Protein AF-A0A3R7NBL0-F1 (afdb_monomer_lite)

Radius of gyration: 20.07 Å; chains: 1; bounding box: 45×29×49 Å

Foldseek 3Di:
DDLLVQVLQQCVPQPNVCNVVSVVVCVVCPVNSVVVVVVSCVVRNDRDPDDDPDDDDDDDDPVVLVLLLVQVCQLCVPFNVVCNVCSVVVCVVCPVNSVVVSVVSCVVGNDGDPPSPDDDPPPVPVVVVVPPPD

Structure (mmCIF, N/CA/C/O backbone):
data_AF-A0A3R7NBL0-F1
#
_entry.id   AF-A0A3R7NBL0-F1
#
loop_
_atom_site.group_PDB
_atom_site.id
_atom_site.type_symbol
_atom_site.label_atom_id
_atom_site.label_alt_id
_atom_site.label_comp_id
_atom_site.label_asym_id
_atom_site.label_entity_id
_atom_site.label_seq_id
_atom_site.pdbx_PDB_ins_code
_atom_site.Cartn_x
_atom_site.Cartn_y
_atom_site.Cartn_z
_atom_site.occupancy
_atom_site.B_iso_or_equiv
_atom_site.auth_seq_id
_atom_site.auth_comp_id
_atom_site.auth_asym_id
_atom_site.auth_atom_id
_atom_site.pdbx_PDB_model_num
ATOM 1 N N . MET A 1 1 ? -10.982 9.242 3.888 1.00 58.84 1 MET A N 1
ATOM 2 C CA . MET A 1 1 ? -11.232 7.815 4.178 1.00 58.84 1 MET A CA 1
ATOM 3 C C . MET A 1 1 ? -12.140 7.734 5.392 1.00 58.84 1 MET A C 1
ATOM 5 O O . MET A 1 1 ? -11.745 8.196 6.454 1.00 58.84 1 MET A O 1
ATOM 9 N N . ASP A 1 2 ? -13.359 7.230 5.232 1.00 77.94 2 ASP A N 1
ATOM 10 C CA . ASP A 1 2 ? -14.329 7.113 6.326 1.00 77.94 2 ASP A CA 1
ATOM 11 C C . ASP A 1 2 ? -13.948 5.999 7.313 1.00 77.94 2 ASP A C 1
ATOM 13 O O . ASP A 1 2 ? -13.306 5.011 6.938 1.00 77.94 2 ASP A O 1
ATOM 17 N N . TYR A 1 3 ? -14.386 6.118 8.572 1.00 83.62 3 TYR A N 1
ATOM 18 C CA . TYR A 1 3 ? -14.103 5.129 9.623 1.00 83.62 3 TYR A CA 1
ATOM 19 C C . TYR A 1 3 ? -14.579 3.721 9.254 1.00 83.62 3 TYR A C 1
ATOM 21 O O . TYR A 1 3 ? -13.925 2.734 9.584 1.00 83.62 3 TYR A O 1
ATOM 29 N N . ARG A 1 4 ? -15.670 3.621 8.488 1.00 83.69 4 ARG A N 1
ATOM 30 C CA . ARG A 1 4 ? -16.156 2.356 7.932 1.00 83.69 4 ARG A CA 1
ATOM 31 C C . ARG A 1 4 ? -15.133 1.703 7.012 1.00 83.69 4 ARG A C 1
ATOM 33 O O . ARG A 1 4 ? -14.752 0.561 7.247 1.00 83.69 4 ARG A O 1
ATOM 40 N N . SER A 1 5 ? -14.651 2.432 6.010 1.00 81.31 5 SER A N 1
ATOM 41 C CA . SER A 1 5 ? -13.668 1.927 5.047 1.00 81.31 5 SER A CA 1
ATOM 42 C C . SER A 1 5 ? -12.353 1.548 5.732 1.00 81.31 5 SER A C 1
ATOM 44 O O . SER A 1 5 ? -11.778 0.507 5.422 1.00 81.31 5 SER A O 1
ATOM 46 N N . ARG A 1 6 ? -11.924 2.333 6.728 1.00 82.31 6 ARG A N 1
ATOM 47 C CA . ARG A 1 6 ? -10.739 2.048 7.552 1.00 82.31 6 ARG A CA 1
ATOM 48 C C . ARG A 1 6 ? -10.895 0.758 8.371 1.00 82.31 6 ARG A C 1
ATOM 50 O O . ARG A 1 6 ? -10.001 -0.081 8.362 1.00 82.31 6 ARG A O 1
ATOM 57 N N . ALA A 1 7 ? -12.045 0.546 9.017 1.00 84.75 7 ALA A N 1
ATOM 58 C CA . ALA A 1 7 ? -12.324 -0.668 9.794 1.00 84.75 7 ALA A CA 1
ATOM 59 C C . ALA A 1 7 ? -12.464 -1.913 8.908 1.00 84.75 7 ALA A C 1
ATOM 61 O O . ALA A 1 7 ? -11.941 -2.973 9.251 1.00 84.75 7 ALA A O 1
ATOM 62 N N . VAL A 1 8 ? -13.128 -1.785 7.755 1.00 85.00 8 VAL A N 1
ATOM 63 C CA . VAL A 1 8 ? -13.233 -2.865 6.764 1.00 85.00 8 VAL A CA 1
ATOM 64 C C . VAL A 1 8 ? -11.849 -3.267 6.267 1.00 85.00 8 VAL A C 1
ATOM 66 O O . VAL A 1 8 ? -11.540 -4.457 6.260 1.00 85.00 8 VAL A O 1
ATOM 69 N N . ALA A 1 9 ? -10.993 -2.306 5.909 1.00 79.75 9 ALA A N 1
ATOM 70 C CA . ALA A 1 9 ? -9.629 -2.589 5.468 1.00 79.75 9 ALA A CA 1
ATOM 71 C C . ALA A 1 9 ? -8.807 -3.281 6.568 1.00 79.75 9 ALA A C 1
ATOM 73 O O . ALA A 1 9 ? -8.177 -4.311 6.317 1.00 79.75 9 ALA A O 1
ATOM 74 N N . PHE A 1 10 ? -8.885 -2.775 7.803 1.00 85.88 10 PHE A N 1
ATOM 75 C CA . PHE A 1 10 ? -8.193 -3.359 8.950 1.00 85.88 10 PHE A CA 1
ATOM 76 C C . PHE A 1 10 ? -8.596 -4.821 9.175 1.00 85.88 10 PHE A C 1
ATOM 78 O O . PHE A 1 10 ? -7.743 -5.705 9.286 1.00 85.88 10 PHE A O 1
ATOM 85 N N . TYR A 1 11 ? -9.901 -5.104 9.208 1.00 86.75 11 TYR A N 1
ATOM 86 C CA . TYR A 1 11 ? -10.382 -6.466 9.408 1.00 86.75 11 TYR A CA 1
ATOM 87 C C . TYR A 1 11 ? -10.136 -7.363 8.203 1.00 86.75 11 TYR A C 1
ATOM 89 O O . TYR A 1 11 ? -9.798 -8.519 8.404 1.00 86.75 11 TYR A O 1
ATOM 97 N N . THR A 1 12 ? -10.205 -6.858 6.975 1.00 83.88 12 THR A N 1
ATOM 98 C CA . THR A 1 12 ? -9.869 -7.650 5.780 1.00 83.88 12 THR A CA 1
ATOM 99 C C . THR A 1 12 ? -8.465 -8.252 5.883 1.00 83.88 12 THR A C 1
ATOM 101 O O . THR A 1 12 ? -8.257 -9.393 5.478 1.00 83.88 12 THR A O 1
ATOM 104 N N . TYR A 1 13 ? -7.520 -7.520 6.478 1.00 82.69 13 TYR A N 1
ATOM 105 C CA . TYR A 1 13 ? -6.156 -7.994 6.695 1.00 82.69 13 TYR A CA 1
ATOM 106 C C . TYR A 1 13 ? -6.013 -8.900 7.930 1.00 82.69 13 TYR A C 1
ATOM 108 O O . TYR A 1 13 ? -5.413 -9.969 7.843 1.00 82.69 13 TYR A O 1
ATOM 116 N N . TYR A 1 14 ? -6.552 -8.490 9.086 1.00 82.00 14 TYR A N 1
ATOM 117 C CA . TYR A 1 14 ? -6.284 -9.166 10.365 1.00 82.00 14 TYR A CA 1
ATOM 118 C C . TYR A 1 14 ? -7.338 -10.190 10.802 1.00 82.00 14 TYR A C 1
ATOM 120 O O . TYR A 1 14 ? -7.009 -11.142 11.508 1.00 82.00 14 TYR A O 1
ATOM 128 N N . ALA A 1 15 ? -8.607 -9.988 10.450 1.00 85.12 15 ALA A N 1
ATOM 129 C CA . ALA A 1 15 ? -9.715 -10.868 10.822 1.00 85.12 15 ALA A CA 1
ATOM 130 C C . ALA A 1 15 ? -10.899 -10.697 9.847 1.00 85.12 15 ALA A C 1
ATOM 132 O O . ALA A 1 15 ? -11.890 -10.050 10.199 1.00 85.12 15 ALA A O 1
ATOM 133 N N . PRO A 1 16 ? -10.821 -11.246 8.619 1.00 84.75 16 PRO A N 1
ATOM 134 C CA . PRO A 1 16 ? -11.809 -10.990 7.567 1.00 84.75 16 PRO A CA 1
ATOM 135 C C . PRO A 1 16 ? -13.222 -11.455 7.948 1.00 84.75 16 PRO A C 1
ATOM 137 O O . PRO A 1 16 ? -14.207 -10.843 7.556 1.00 84.75 16 PRO A O 1
ATOM 140 N N . GLU A 1 17 ? -13.335 -12.466 8.812 1.00 87.00 17 GLU A N 1
ATOM 141 C CA . GLU A 1 17 ? -14.599 -12.932 9.406 1.00 87.00 17 GLU A CA 1
ATOM 142 C C . GLU A 1 17 ? -15.326 -11.878 10.269 1.00 87.00 17 GLU A C 1
ATOM 144 O O . GLU A 1 17 ? -16.485 -12.063 10.637 1.00 87.00 17 GLU A O 1
ATOM 149 N N . LYS A 1 18 ? -14.648 -10.783 10.638 1.00 86.62 18 LYS A N 1
ATOM 150 C CA . LYS A 1 18 ? -15.211 -9.667 11.411 1.00 86.62 18 LYS A CA 1
ATOM 151 C C . LYS A 1 18 ? -15.722 -8.525 10.536 1.00 86.62 18 LYS A C 1
ATOM 153 O O . LYS A 1 18 ? -16.389 -7.643 11.069 1.00 86.62 18 LYS A O 1
ATOM 158 N N . VAL A 1 19 ? -15.449 -8.538 9.228 1.00 85.88 19 VAL A N 1
ATOM 159 C CA . VAL A 1 19 ? -15.819 -7.453 8.303 1.00 85.88 19 VAL A CA 1
ATOM 160 C C . VAL A 1 19 ? -17.333 -7.215 8.286 1.00 85.88 19 VAL A C 1
ATOM 162 O O . VAL A 1 19 ? -17.760 -6.067 8.387 1.00 85.88 19 VAL A O 1
ATOM 165 N N . ASP A 1 20 ? -18.150 -8.272 8.285 1.00 89.88 20 ASP A N 1
ATOM 166 C CA . ASP A 1 20 ? -19.619 -8.166 8.354 1.00 89.88 20 ASP A CA 1
ATOM 167 C C . ASP A 1 20 ? -20.133 -7.483 9.637 1.00 89.88 20 ASP A C 1
ATOM 169 O O . ASP A 1 20 ? -21.242 -6.952 9.674 1.00 89.88 20 ASP A O 1
ATOM 173 N N . GLY A 1 21 ? -19.338 -7.485 10.712 1.00 87.12 21 GLY A N 1
ATOM 174 C CA . GLY A 1 21 ? -19.692 -6.881 11.997 1.00 87.12 21 GLY A CA 1
ATOM 175 C C . GLY A 1 21 ? -19.315 -5.405 12.135 1.00 87.12 21 GLY A C 1
ATOM 176 O O . GLY A 1 21 ? -19.669 -4.794 13.147 1.00 87.12 21 GLY A O 1
ATOM 177 N N . VAL A 1 22 ? -18.607 -4.830 11.157 1.00 88.88 22 VAL A N 1
ATOM 178 C CA . VAL A 1 22 ? -18.009 -3.488 11.252 1.00 88.88 22 VAL A CA 1
ATOM 179 C C . VAL A 1 22 ? -19.045 -2.410 11.523 1.00 88.88 22 VAL A C 1
ATOM 181 O O . VAL A 1 22 ? -18.860 -1.615 12.441 1.00 88.88 22 VAL A O 1
ATOM 184 N N . ASP A 1 23 ? -20.150 -2.406 10.781 1.00 87.56 23 ASP A N 1
ATOM 185 C CA . ASP A 1 23 ? -21.203 -1.399 10.929 1.00 87.56 23 ASP A CA 1
ATOM 186 C C . ASP A 1 23 ? -21.796 -1.403 12.351 1.00 87.56 23 ASP A C 1
ATOM 188 O O . ASP A 1 23 ? -21.960 -0.358 12.981 1.00 87.56 23 ASP A O 1
ATOM 192 N N . ALA A 1 24 ? -22.030 -2.592 12.913 1.00 89.31 24 ALA A N 1
ATOM 193 C CA . ALA A 1 24 ? -22.550 -2.745 14.269 1.00 89.31 24 ALA A CA 1
ATOM 194 C C . ALA A 1 24 ? -21.523 -2.385 15.357 1.00 89.31 24 ALA A C 1
ATOM 196 O O . ALA A 1 24 ? -21.907 -2.029 16.473 1.00 89.31 24 ALA A O 1
ATOM 197 N N . GLN A 1 25 ? -20.224 -2.517 15.073 1.00 85.38 25 GLN A N 1
ATOM 198 C CA . GLN A 1 25 ? -19.167 -2.080 15.981 1.00 85.38 25 GLN A CA 1
ATOM 199 C C . GLN A 1 25 ? -19.009 -0.564 15.934 1.00 85.38 25 GLN A C 1
ATOM 201 O O . GLN A 1 25 ? -19.041 0.055 16.989 1.00 85.38 25 GLN A O 1
ATOM 206 N N . LEU A 1 26 ? -18.930 0.042 14.750 1.00 85.25 26 LEU A N 1
ATOM 207 C CA . LEU A 1 26 ? -18.807 1.493 14.611 1.00 85.25 26 LEU A CA 1
ATOM 208 C C . LEU A 1 26 ? -19.986 2.232 15.243 1.00 85.25 26 LEU A C 1
ATOM 210 O O . LEU A 1 26 ? -19.761 3.186 15.972 1.00 85.25 26 LEU A O 1
ATOM 214 N N . ALA A 1 27 ? -21.212 1.720 15.108 1.00 88.75 27 ALA A N 1
ATOM 215 C CA . ALA A 1 27 ? -22.375 2.290 15.791 1.00 88.75 27 ALA A CA 1
ATOM 216 C C . ALA A 1 27 ? -22.255 2.294 17.332 1.00 88.75 27 ALA A C 1
ATOM 218 O O . ALA A 1 27 ? -22.836 3.143 18.000 1.00 88.75 27 ALA A O 1
ATOM 219 N N . LYS A 1 28 ? -21.509 1.352 17.930 1.00 86.31 28 LYS A N 1
ATOM 220 C CA . LYS A 1 28 ? -21.263 1.317 19.388 1.00 86.31 28 LYS A CA 1
ATOM 221 C C . LYS A 1 28 ? -20.175 2.288 19.837 1.00 86.31 28 LYS A C 1
ATOM 223 O O . LYS A 1 28 ? -20.105 2.593 21.024 1.00 86.31 28 LYS A O 1
ATOM 228 N N . TYR A 1 29 ? -19.324 2.708 18.909 1.00 84.38 29 TYR A N 1
ATOM 229 C CA . TYR A 1 29 ? -18.198 3.606 19.139 1.00 84.38 29 TYR A CA 1
ATOM 230 C C . TYR A 1 29 ? -18.381 4.930 18.382 1.00 84.38 29 TYR A C 1
ATOM 232 O O . TYR A 1 29 ? -17.394 5.592 18.080 1.00 84.38 29 TYR A O 1
ATOM 240 N N . GLU A 1 30 ? -19.628 5.316 18.089 1.00 82.12 30 GLU A N 1
ATOM 241 C CA . GLU A 1 30 ? -19.952 6.574 17.412 1.00 82.12 30 GLU A CA 1
ATOM 242 C C . GLU A 1 30 ? -19.465 7.764 18.257 1.00 82.12 30 GLU A C 1
ATOM 244 O O . GLU A 1 30 ? -19.820 7.896 19.432 1.00 82.12 30 GLU A O 1
ATOM 249 N N . GLY A 1 31 ? -18.600 8.602 17.681 1.00 84.06 31 GLY A N 1
ATOM 250 C CA . GLY A 1 31 ? -17.915 9.695 18.380 1.00 84.06 31 GLY A CA 1
ATOM 251 C C . GLY A 1 31 ? -16.718 9.263 19.242 1.00 84.06 31 GLY A C 1
ATOM 252 O O . GLY A 1 31 ? -16.205 10.055 20.034 1.00 84.06 31 GLY A O 1
ATOM 253 N N . SER A 1 32 ? -16.278 8.008 19.152 1.00 86.88 32 SER A N 1
ATOM 254 C CA . SER A 1 32 ? -15.071 7.470 19.802 1.00 86.88 32 SER A CA 1
ATOM 255 C C . SER A 1 32 ? -14.373 6.420 18.927 1.00 86.88 32 SER A C 1
ATOM 257 O O . SER A 1 32 ? -13.776 5.459 19.418 1.00 86.88 32 SER A O 1
ATOM 259 N N . GLU A 1 33 ? -14.433 6.607 17.612 1.00 84.38 33 GLU A N 1
ATOM 260 C CA . GLU A 1 33 ? -13.902 5.692 16.606 1.00 84.38 33 GLU A CA 1
ATOM 261 C C . GLU A 1 33 ? -12.376 5.581 16.709 1.00 84.38 33 GLU A C 1
ATOM 263 O O . GLU A 1 33 ? -11.821 4.502 16.534 1.00 84.38 33 GLU A O 1
ATOM 268 N N . GLU A 1 34 ? -11.682 6.663 17.067 1.00 84.31 34 GLU A N 1
ATOM 269 C CA . GLU A 1 34 ? -10.225 6.651 17.257 1.00 84.31 34 GLU A CA 1
ATOM 270 C C . GLU A 1 34 ? -9.794 5.704 18.384 1.00 84.31 34 GLU A C 1
ATOM 272 O O . GLU A 1 34 ? -8.873 4.910 18.203 1.00 84.31 34 GLU A O 1
ATOM 277 N N . ALA A 1 35 ? -10.513 5.704 19.513 1.00 84.31 35 ALA A N 1
ATOM 278 C CA . ALA A 1 35 ? -10.259 4.774 20.614 1.00 84.31 35 ALA A CA 1
ATOM 279 C C . ALA A 1 35 ? -10.573 3.320 20.219 1.00 84.31 35 ALA A C 1
ATOM 281 O O . ALA A 1 35 ? -9.910 2.385 20.673 1.00 84.31 35 ALA A O 1
ATOM 282 N N . PHE A 1 36 ? -11.563 3.119 19.343 1.00 86.44 36 PHE A N 1
ATOM 283 C CA . PHE A 1 36 ? -11.838 1.811 18.755 1.00 86.44 36 PHE A CA 1
ATOM 284 C C . PHE A 1 36 ? -10.652 1.318 17.913 1.00 86.44 36 PHE A C 1
ATOM 286 O O . PHE A 1 36 ? -10.205 0.188 18.114 1.00 86.44 36 PHE A O 1
ATOM 293 N N . PHE A 1 37 ? -10.085 2.159 17.042 1.00 84.81 37 PHE A N 1
ATOM 294 C CA . PHE A 1 37 ? -8.899 1.798 16.260 1.00 84.81 37 PHE A CA 1
ATOM 295 C C . PHE A 1 37 ? -7.655 1.602 17.124 1.00 84.81 37 PHE A C 1
ATOM 297 O O . PHE A 1 37 ? -6.931 0.641 16.895 1.00 84.81 37 PHE A O 1
ATOM 304 N N . GLU A 1 38 ? -7.432 2.411 18.161 1.00 83.88 38 GLU A N 1
ATOM 305 C CA . GLU A 1 38 ? -6.317 2.204 19.096 1.00 83.88 38 GLU A CA 1
ATOM 306 C C . GLU A 1 38 ? -6.408 0.829 19.781 1.00 83.88 38 GLU A C 1
ATOM 308 O O . GLU A 1 38 ? -5.419 0.096 19.878 1.00 83.88 38 GLU A O 1
ATOM 313 N N .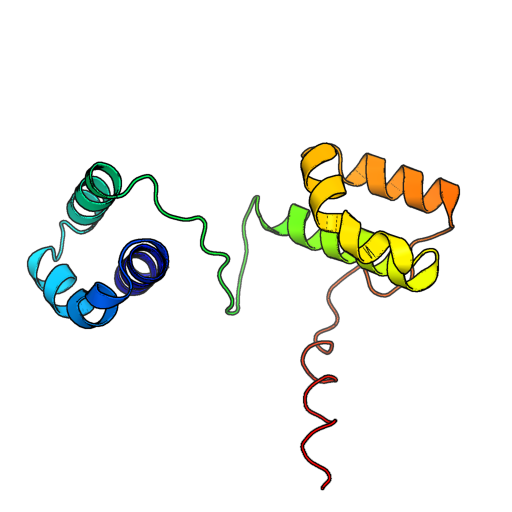 ALA A 1 39 ? -7.618 0.418 20.174 1.00 84.94 39 ALA A N 1
ATOM 314 C CA . ALA A 1 39 ? -7.854 -0.909 20.728 1.00 84.94 39 ALA A CA 1
ATOM 315 C C . ALA A 1 39 ? -7.616 -2.026 19.698 1.00 84.94 39 ALA A C 1
ATOM 317 O O . ALA A 1 39 ? -7.091 -3.084 20.054 1.00 84.94 39 ALA A O 1
ATOM 318 N N . LEU A 1 40 ? -7.970 -1.812 18.425 1.00 85.38 40 LEU A N 1
ATOM 319 C CA . LEU A 1 40 ? -7.652 -2.754 17.350 1.00 85.38 40 LEU A CA 1
ATOM 320 C C . LEU A 1 40 ? -6.150 -2.837 17.093 1.00 85.38 40 LEU A C 1
ATOM 322 O O . LEU A 1 40 ? -5.632 -3.946 16.974 1.00 85.38 40 LEU A O 1
ATOM 326 N N . VAL A 1 41 ? -5.453 -1.702 17.094 1.00 83.56 41 VAL A N 1
ATOM 327 C CA . VAL A 1 41 ? -4.006 -1.638 16.894 1.00 83.56 41 VAL A CA 1
ATOM 328 C C . VAL A 1 41 ? -3.264 -2.352 18.013 1.00 83.56 41 VAL A C 1
ATOM 330 O O . VAL A 1 41 ? -2.378 -3.166 17.766 1.00 83.56 41 VAL A O 1
ATOM 333 N N . SER A 1 42 ? -3.683 -2.118 19.253 1.00 85.56 42 SER A N 1
ATOM 334 C CA . SER A 1 42 ? -3.153 -2.807 20.429 1.00 85.56 42 SER A CA 1
ATOM 335 C C . SER A 1 42 ? -3.406 -4.322 20.382 1.00 85.56 42 SER A C 1
ATOM 337 O O . SER A 1 42 ? -2.576 -5.116 20.823 1.00 85.56 42 SER A O 1
ATOM 339 N N . LYS A 1 43 ? -4.543 -4.746 19.813 1.00 85.94 43 LYS A N 1
ATOM 340 C CA . LYS A 1 43 ? -4.968 -6.152 19.790 1.00 85.94 43 LYS A CA 1
ATOM 341 C C . LYS A 1 43 ? -4.412 -6.968 18.619 1.00 85.94 43 LYS A C 1
ATOM 343 O O . LYS A 1 43 ? -4.132 -8.150 18.806 1.00 85.94 43 LYS A O 1
ATOM 348 N N . TYR A 1 44 ? -4.315 -6.383 17.429 1.00 82.00 44 TYR A N 1
ATOM 349 C CA . TYR A 1 44 ? -3.957 -7.080 16.187 1.00 82.00 44 TYR A CA 1
ATOM 350 C C . TYR A 1 44 ? -2.631 -6.599 15.584 1.00 82.00 44 TYR A C 1
ATOM 352 O O . TYR A 1 44 ? -2.004 -7.345 14.835 1.00 82.00 44 TYR A O 1
ATOM 360 N N . GLY A 1 45 ? -2.170 -5.401 15.949 1.00 78.88 45 GLY A N 1
ATOM 361 C CA . GLY A 1 45 ? -0.983 -4.766 15.383 1.00 78.88 45 GLY A CA 1
ATOM 362 C C . GLY A 1 45 ? -1.312 -3.481 14.617 1.00 78.88 45 GLY A C 1
ATOM 363 O O . GLY A 1 45 ? -2.479 -3.114 14.511 1.00 78.88 45 GLY A O 1
ATOM 364 N N . PRO A 1 46 ? -0.291 -2.771 14.106 1.00 79.69 46 PRO A N 1
ATOM 365 C CA . PRO A 1 46 ? -0.476 -1.499 13.409 1.00 79.69 46 PRO A CA 1
ATOM 366 C C . PRO A 1 46 ? -1.473 -1.630 12.261 1.00 79.69 46 PRO A C 1
ATOM 368 O O . PRO A 1 46 ? -1.600 -2.689 11.656 1.00 79.69 46 PRO A O 1
ATOM 371 N N . GLU A 1 47 ? -2.179 -0.547 11.952 1.00 75.44 47 GLU A N 1
ATOM 372 C CA . GLU A 1 47 ? -3.130 -0.561 10.843 1.00 75.44 47 GLU A CA 1
ATOM 373 C C . GLU A 1 47 ? -2.416 -0.929 9.540 1.00 75.44 47 GLU A C 1
ATOM 375 O O . GLU 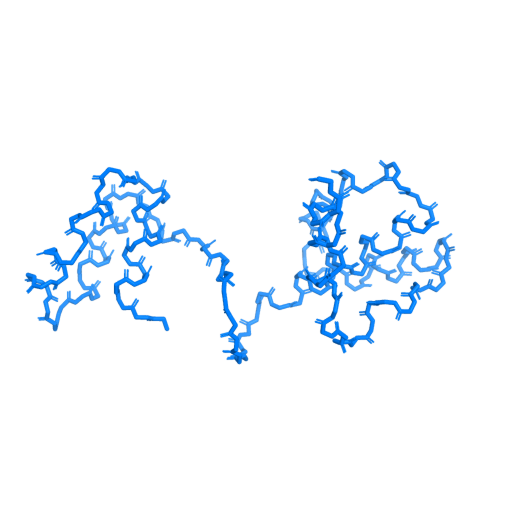A 1 47 ? -1.345 -0.382 9.261 1.00 75.44 47 GLU A O 1
ATOM 380 N N . PRO A 1 48 ? -2.961 -1.884 8.765 1.00 68.75 48 PRO A N 1
ATOM 381 C CA . PRO A 1 48 ? -2.310 -2.336 7.551 1.00 68.75 48 PRO A CA 1
ATOM 382 C C . PRO A 1 48 ? -2.302 -1.184 6.546 1.00 68.75 48 PRO A C 1
ATOM 384 O O . PRO A 1 48 ? -3.321 -0.515 6.357 1.00 68.75 48 PRO A O 1
ATOM 387 N N . GLU A 1 49 ? -1.167 -0.961 5.881 1.00 62.16 49 GLU A N 1
ATOM 388 C CA . GLU A 1 49 ? -1.074 0.003 4.783 1.00 62.16 49 GLU A CA 1
ATOM 389 C C . GLU A 1 49 ? -1.871 -0.530 3.588 1.00 62.16 49 GLU A C 1
ATOM 391 O O . GLU A 1 49 ? -1.357 -1.240 2.722 1.00 62.16 49 GLU A O 1
ATOM 396 N N . TYR A 1 50 ? -3.176 -0.264 3.578 1.00 53.25 50 TYR A N 1
ATOM 397 C CA . TYR A 1 50 ? -4.040 -0.682 2.488 1.00 53.25 50 TYR A CA 1
ATOM 398 C C . TYR A 1 50 ? -3.992 0.374 1.386 1.00 53.25 50 TYR A C 1
ATOM 400 O O . TYR A 1 50 ? -4.542 1.469 1.518 1.00 53.25 50 TYR A O 1
ATOM 408 N N . TYR A 1 51 ? -3.306 0.036 0.294 1.00 40.78 51 TYR A N 1
ATOM 409 C CA . TYR A 1 51 ? -3.304 0.810 -0.941 1.00 40.78 51 TYR A CA 1
ATOM 410 C C . TYR A 1 51 ? -4.751 0.974 -1.423 1.00 40.78 51 TYR A C 1
ATOM 412 O O . TYR A 1 51 ? -5.424 0.001 -1.770 1.00 40.78 51 TYR A O 1
ATOM 420 N N . ASN A 1 52 ? -5.244 2.211 -1.391 1.00 42.62 52 ASN A N 1
ATOM 421 C CA . ASN A 1 52 ? -6.577 2.567 -1.855 1.00 42.62 52 ASN A CA 1
ATOM 422 C C . ASN A 1 52 ? -6.641 2.353 -3.374 1.00 42.62 52 ASN A C 1
ATOM 424 O O . ASN A 1 52 ? -6.140 3.167 -4.143 1.00 42.62 52 ASN A O 1
ATOM 428 N N . TYR A 1 53 ? -7.263 1.260 -3.810 1.00 42.12 53 TYR A N 1
ATOM 429 C CA . TYR A 1 53 ? -7.816 1.167 -5.157 1.00 42.12 53 TYR A CA 1
ATOM 430 C C . TYR A 1 53 ? -9.234 1.736 -5.124 1.00 42.12 53 TYR A C 1
ATOM 432 O O . TYR A 1 53 ? -10.180 0.960 -5.099 1.00 42.12 53 TYR A O 1
ATOM 440 N N . ASP A 1 54 ? -9.380 3.060 -5.060 1.00 37.09 54 ASP A N 1
ATOM 441 C CA . ASP A 1 54 ? -10.309 3.763 -5.950 1.00 37.09 54 ASP A CA 1
ATOM 442 C C . ASP A 1 54 ? -10.104 5.283 -5.927 1.00 37.09 54 ASP A C 1
ATOM 444 O O . ASP A 1 54 ? -9.421 5.831 -5.066 1.00 37.09 54 ASP A O 1
ATOM 448 N N . GLU A 1 55 ? -10.644 5.916 -6.959 1.00 52.59 55 GLU A N 1
ATOM 449 C CA . GLU A 1 55 ? -10.270 7.192 -7.540 1.00 52.59 55 GLU A CA 1
ATOM 450 C C . GLU A 1 55 ? -10.372 8.430 -6.639 1.00 52.59 55 GLU A C 1
ATOM 452 O O . GLU A 1 55 ? -11.301 8.617 -5.859 1.00 52.59 55 GLU A O 1
ATOM 457 N N . ASN A 1 56 ? -9.482 9.360 -6.995 1.00 47.00 56 ASN A N 1
ATOM 458 C CA . ASN A 1 56 ? -9.590 10.813 -6.900 1.00 47.00 56 ASN A CA 1
ATOM 459 C C . ASN A 1 56 ? -8.901 11.504 -5.709 1.00 47.00 56 ASN A C 1
ATOM 461 O O . ASN A 1 56 ? -9.368 11.519 -4.577 1.00 47.00 56 ASN A O 1
ATOM 465 N N . GLU A 1 57 ? -7.826 12.188 -6.102 1.00 46.00 57 GLU A N 1
ATOM 466 C CA . GLU A 1 57 ? -7.274 13.410 -5.521 1.00 46.00 57 GLU A CA 1
ATOM 467 C C . GLU A 1 57 ? -6.375 13.301 -4.278 1.00 46.00 57 GLU A C 1
ATOM 469 O O . GLU A 1 57 ? -6.791 13.429 -3.136 1.00 46.00 57 GLU A O 1
ATOM 474 N N . SER A 1 58 ? -5.078 13.254 -4.604 1.00 47.53 58 SER A N 1
ATOM 475 C CA . SER A 1 58 ? -4.019 14.133 -4.091 1.00 47.53 58 SER A CA 1
ATOM 476 C C . SER A 1 58 ? -3.537 13.963 -2.645 1.00 47.53 58 SER A C 1
ATOM 478 O O . SER A 1 58 ? -4.265 14.149 -1.677 1.00 47.53 58 SER A O 1
ATOM 480 N N . ASN A 1 59 ? -2.204 13.837 -2.576 1.00 42.09 59 ASN A N 1
ATOM 481 C CA . ASN A 1 59 ? -1.297 14.047 -1.443 1.00 42.09 59 ASN A CA 1
ATOM 482 C C . ASN A 1 59 ? -1.211 12.914 -0.404 1.00 42.09 59 ASN A C 1
ATOM 484 O O . ASN A 1 59 ? -2.187 12.567 0.240 1.00 42.09 59 ASN A O 1
ATOM 488 N N . THR A 1 60 ? -0.049 12.348 -0.080 1.00 4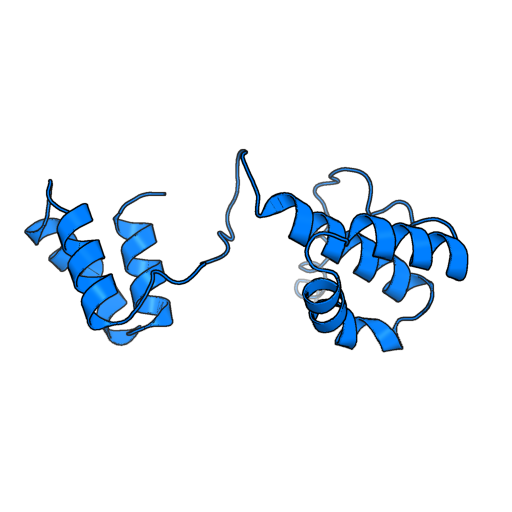6.00 60 THR A N 1
ATOM 489 C CA . THR A 1 60 ? 1.345 12.518 -0.531 1.00 46.00 60 THR A CA 1
ATOM 490 C C . THR A 1 60 ? 2.130 11.371 0.121 1.00 46.00 60 THR A C 1
ATOM 492 O O . THR A 1 60 ? 1.739 10.898 1.187 1.00 46.00 60 THR A O 1
ATOM 495 N N . ASN A 1 61 ? 3.251 10.963 -0.481 1.00 44.91 61 ASN A N 1
ATOM 496 C CA . ASN A 1 61 ? 4.241 9.961 -0.024 1.00 44.91 61 ASN A CA 1
ATOM 497 C C . ASN A 1 61 ? 4.072 8.502 -0.507 1.00 44.91 61 ASN A C 1
ATOM 499 O O . ASN A 1 61 ? 5.047 7.758 -0.457 1.00 44.91 61 ASN A O 1
ATOM 503 N N . GLY A 1 62 ? 2.910 8.089 -1.030 1.00 45.19 62 GLY A N 1
ATOM 504 C CA . GLY A 1 62 ? 2.738 6.774 -1.691 1.00 45.19 62 GLY A CA 1
ATOM 505 C C . GLY A 1 62 ? 2.806 6.818 -3.227 1.00 45.19 62 GLY A C 1
ATOM 506 O O . GLY A 1 62 ? 3.040 5.801 -3.878 1.00 45.19 62 GLY A O 1
ATOM 507 N N . ASP A 1 63 ? 2.625 8.014 -3.790 1.00 49.72 63 ASP A N 1
ATOM 508 C CA . ASP A 1 63 ? 2.480 8.281 -5.227 1.00 49.72 63 ASP A CA 1
ATOM 509 C C . ASP A 1 63 ? 3.799 8.092 -5.994 1.00 49.72 63 ASP A C 1
ATOM 511 O O . ASP A 1 63 ? 3.835 7.506 -7.074 1.00 49.72 63 ASP A O 1
ATOM 515 N N . GLU A 1 64 ? 4.918 8.488 -5.383 1.00 53.09 64 GLU A N 1
ATOM 516 C CA . GLU A 1 64 ? 6.230 8.402 -6.024 1.00 53.09 64 GLU A CA 1
ATOM 517 C C . GLU A 1 64 ? 6.697 6.952 -6.184 1.00 53.09 64 GLU A C 1
ATOM 519 O O . GLU A 1 64 ? 7.220 6.589 -7.231 1.00 53.09 64 GLU A O 1
ATOM 524 N N . SER A 1 65 ? 6.451 6.081 -5.198 1.00 54.31 65 SER A N 1
ATOM 525 C CA . SER A 1 65 ? 6.863 4.672 -5.277 1.00 54.31 65 SER A CA 1
ATOM 526 C C . SER A 1 65 ? 6.130 3.917 -6.392 1.00 54.31 65 SER A C 1
ATOM 528 O O . SER A 1 65 ? 6.757 3.151 -7.126 1.00 54.31 65 SER A O 1
ATOM 530 N N . LEU A 1 66 ? 4.831 4.183 -6.577 1.00 57.53 66 LEU A N 1
ATOM 531 C CA . LEU A 1 66 ? 4.058 3.634 -7.694 1.00 57.53 66 LEU A CA 1
ATOM 532 C C . LEU A 1 66 ? 4.533 4.220 -9.030 1.00 57.53 66 LEU A C 1
ATOM 534 O O . LEU A 1 66 ? 4.809 3.459 -9.955 1.00 57.53 66 LEU A O 1
ATOM 538 N N . ALA A 1 67 ? 4.772 5.533 -9.101 1.00 71.88 67 ALA A N 1
ATOM 539 C CA . ALA A 1 67 ? 5.322 6.170 -10.296 1.00 71.88 67 ALA A CA 1
ATOM 540 C C . ALA A 1 67 ? 6.706 5.611 -10.683 1.00 71.88 67 ALA A C 1
ATOM 542 O O . ALA A 1 67 ? 6.976 5.353 -11.858 1.00 71.88 67 ALA A O 1
ATOM 543 N N . PHE A 1 68 ? 7.595 5.374 -9.715 1.00 80.94 68 PHE A N 1
ATOM 544 C CA . PHE A 1 68 ? 8.900 4.763 -9.966 1.00 80.94 68 PHE A CA 1
ATOM 545 C C . PHE A 1 68 ? 8.775 3.299 -10.377 1.00 80.94 68 PHE A C 1
ATOM 547 O O . PHE A 1 68 ? 9.503 2.850 -11.266 1.00 80.94 68 PHE A O 1
ATOM 554 N N . ARG A 1 69 ? 7.835 2.558 -9.783 1.00 81.44 69 ARG A N 1
ATOM 555 C CA . ARG A 1 69 ? 7.554 1.174 -10.163 1.00 81.44 69 ARG A CA 1
ATOM 556 C C . ARG A 1 69 ? 7.121 1.071 -11.614 1.00 81.44 69 ARG A C 1
ATOM 558 O O . ARG A 1 69 ? 7.729 0.301 -12.355 1.00 81.44 69 ARG A O 1
ATOM 565 N N . ASP A 1 70 ? 6.160 1.882 -12.038 1.00 80.94 70 ASP A N 1
ATOM 566 C CA . ASP A 1 70 ? 5.699 1.919 -13.426 1.00 80.94 70 ASP A CA 1
ATOM 567 C C . ASP A 1 70 ? 6.827 2.293 -14.400 1.00 80.94 70 ASP A C 1
ATOM 569 O O . ASP A 1 70 ? 6.989 1.655 -15.443 1.00 80.94 70 ASP A O 1
ATOM 573 N N . ARG A 1 71 ? 7.689 3.251 -14.035 1.00 81.38 71 ARG A N 1
ATOM 574 C CA . ARG A 1 71 ? 8.868 3.638 -14.834 1.00 81.38 71 ARG A CA 1
ATOM 575 C C . ARG A 1 71 ? 9.873 2.497 -15.003 1.00 81.38 71 ARG A C 1
ATOM 577 O O . ARG A 1 71 ? 10.327 2.220 -16.117 1.00 81.38 71 ARG A O 1
ATOM 584 N N . VAL A 1 72 ? 10.198 1.789 -13.920 1.00 83.38 72 VAL A N 1
ATOM 585 C CA . VAL A 1 72 ? 11.111 0.635 -13.960 1.00 83.38 72 VAL A CA 1
ATOM 586 C C . VAL A 1 72 ? 10.487 -0.535 -14.732 1.00 83.38 72 VAL A C 1
ATOM 588 O O . VAL A 1 72 ? 11.178 -1.171 -15.533 1.00 83.38 72 VAL A O 1
ATOM 591 N N . ILE A 1 73 ? 9.186 -0.796 -14.557 1.00 83.00 73 ILE A N 1
ATOM 592 C CA . ILE A 1 73 ? 8.444 -1.810 -15.321 1.00 83.00 73 ILE A CA 1
ATOM 593 C C . ILE A 1 73 ? 8.478 -1.484 -16.811 1.00 83.00 73 ILE A C 1
ATOM 595 O O . ILE A 1 73 ? 8.760 -2.370 -17.616 1.00 83.00 73 ILE A O 1
ATOM 599 N N . ALA A 1 74 ? 8.241 -0.233 -17.200 1.00 77.88 74 ALA A N 1
ATOM 600 C CA . ALA A 1 74 ? 8.252 0.174 -18.599 1.00 77.88 74 ALA A CA 1
ATOM 601 C C . ALA A 1 74 ? 9.637 -0.040 -19.241 1.00 77.88 74 ALA A C 1
ATOM 603 O O . ALA A 1 74 ? 9.738 -0.619 -20.325 1.00 77.88 74 ALA A O 1
ATOM 604 N N . LEU A 1 75 ? 10.713 0.333 -18.536 1.00 82.25 75 LEU A N 1
ATOM 605 C CA . LEU A 1 75 ? 12.093 0.069 -18.959 1.00 82.25 75 LEU A CA 1
ATOM 606 C C . LEU A 1 75 ? 12.374 -1.430 -19.121 1.00 82.25 75 LEU A C 1
ATOM 608 O O . LEU A 1 75 ? 12.917 -1.851 -20.143 1.00 82.25 75 LEU A O 1
ATOM 612 N N . TYR A 1 76 ? 12.009 -2.259 -18.142 1.00 85.00 76 TYR A N 1
ATOM 613 C CA . TYR A 1 76 ? 12.254 -3.699 -18.236 1.00 85.00 76 TYR A CA 1
ATOM 614 C C . TYR A 1 76 ? 11.377 -4.385 -19.270 1.00 85.00 76 TYR A C 1
ATOM 616 O O . TYR A 1 76 ? 11.888 -5.209 -20.015 1.00 85.00 76 TYR A O 1
ATOM 624 N N . THR A 1 77 ? 10.118 -4.001 -19.417 1.00 81.25 77 THR A N 1
ATOM 625 C CA . THR A 1 77 ? 9.250 -4.527 -20.479 1.00 81.25 77 THR A CA 1
ATOM 626 C C . THR A 1 77 ? 9.874 -4.313 -21.860 1.00 81.25 77 THR A C 1
ATOM 628 O O . THR A 1 77 ? 9.846 -5.215 -22.693 1.00 81.25 77 THR A O 1
ATOM 631 N N . GLN A 1 78 ? 10.491 -3.149 -22.083 1.00 80.69 78 GLN A N 1
ATOM 632 C CA . GLN A 1 78 ? 11.114 -2.805 -23.359 1.00 80.69 78 GLN A CA 1
ATOM 633 C C . GLN A 1 78 ? 12.493 -3.454 -23.562 1.00 80.69 78 GLN A C 1
ATOM 635 O O . GLN A 1 78 ? 12.803 -3.896 -24.669 1.00 80.69 78 GLN A O 1
ATOM 640 N N . TYR A 1 79 ? 13.340 -3.475 -22.528 1.00 83.88 79 TYR A N 1
ATOM 641 C CA . TYR A 1 79 ? 14.766 -3.791 -22.676 1.00 83.88 79 TYR A CA 1
ATOM 642 C C . TYR A 1 79 ? 15.219 -5.078 -21.972 1.00 83.88 79 TYR A C 1
ATOM 644 O O . TYR A 1 79 ? 16.244 -5.644 -22.352 1.00 83.88 79 TYR A O 1
ATOM 652 N N . ALA A 1 80 ? 14.514 -5.531 -20.933 1.00 82.50 80 ALA A N 1
ATOM 653 C CA . ALA A 1 80 ? 14.897 -6.693 -20.125 1.00 82.50 80 ALA A CA 1
ATOM 654 C C . ALA A 1 80 ? 13.692 -7.323 -19.383 1.00 82.50 80 ALA A C 1
ATOM 656 O O . ALA A 1 80 ? 13.623 -7.234 -18.151 1.00 82.50 80 ALA A O 1
ATOM 657 N N . PRO A 1 81 ? 12.745 -7.965 -20.094 1.00 80.00 81 PRO A N 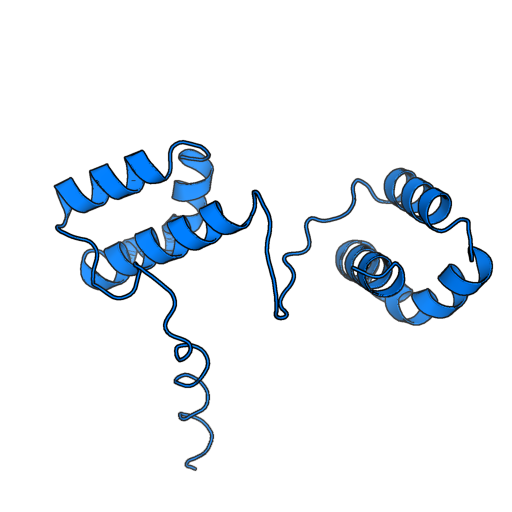1
ATOM 658 C CA . PRO A 1 81 ? 11.494 -8.452 -19.505 1.00 80.00 81 PRO A CA 1
ATOM 659 C C . PRO A 1 81 ? 11.715 -9.526 -18.432 1.00 80.00 81 PRO A C 1
ATOM 661 O O . PRO A 1 81 ? 10.975 -9.573 -17.453 1.00 80.00 81 PRO A O 1
ATOM 664 N N . ASP A 1 82 ? 12.792 -10.310 -18.526 1.00 85.38 82 ASP A N 1
ATOM 665 C CA . ASP A 1 82 ? 13.201 -11.281 -17.499 1.00 85.38 82 ASP A CA 1
ATOM 666 C C . ASP A 1 82 ? 13.472 -10.646 -16.123 1.00 85.38 82 ASP A C 1
ATOM 668 O O . ASP A 1 82 ? 13.506 -11.340 -15.108 1.00 85.38 82 ASP A O 1
ATOM 672 N N . LYS A 1 83 ? 13.684 -9.323 -16.060 1.00 79.06 83 LYS A N 1
ATOM 673 C CA . LYS A 1 83 ? 13.922 -8.588 -14.808 1.00 79.06 83 LYS A CA 1
ATOM 674 C C . LYS A 1 83 ? 12.652 -8.039 -14.164 1.00 79.06 83 LYS A C 1
ATOM 676 O O . LYS A 1 83 ? 12.734 -7.573 -13.029 1.00 79.06 83 LYS A O 1
ATOM 681 N N . LEU A 1 84 ? 11.494 -8.137 -14.823 1.00 79.25 84 LEU A N 1
ATOM 682 C CA . LEU A 1 84 ? 10.216 -7.654 -14.286 1.00 79.25 84 LEU A CA 1
ATOM 683 C C . LEU A 1 84 ? 9.852 -8.308 -12.949 1.00 79.25 84 LEU A C 1
ATOM 685 O O . LEU A 1 84 ? 9.411 -7.622 -12.033 1.00 79.25 84 LEU A O 1
ATOM 689 N N . ALA A 1 85 ? 10.124 -9.607 -12.798 1.00 81.19 85 ALA A N 1
ATOM 690 C CA . ALA A 1 85 ? 9.868 -10.336 -11.553 1.00 81.19 85 ALA A CA 1
ATOM 691 C C . ALA A 1 85 ? 10.686 -9.815 -10.355 1.00 81.19 85 ALA A C 1
ATOM 693 O O . ALA A 1 85 ? 10.326 -10.058 -9.207 1.00 81.19 85 ALA A O 1
ATOM 694 N N . ASN A 1 86 ? 11.773 -9.082 -10.612 1.00 80.69 86 ASN A N 1
ATOM 695 C CA . ASN A 1 86 ? 12.660 -8.560 -9.578 1.00 80.69 86 ASN A CA 1
ATOM 696 C C . ASN A 1 86 ? 12.418 -7.075 -9.281 1.00 80.69 86 ASN A C 1
ATOM 698 O O . ASN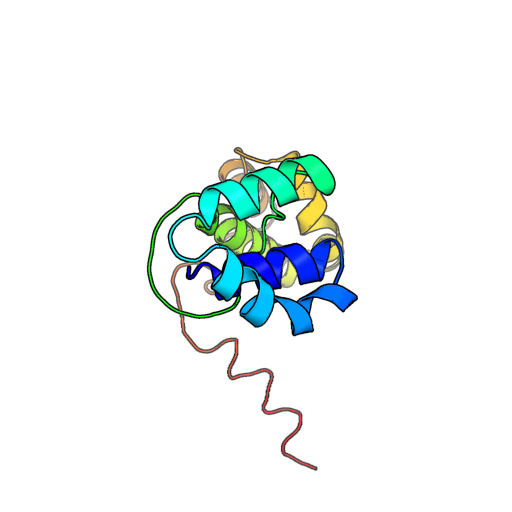 A 1 86 ? 13.128 -6.519 -8.445 1.00 80.69 86 ASN A O 1
ATOM 702 N N . VAL A 1 87 ? 11.458 -6.428 -9.950 1.00 82.25 87 VAL A N 1
ATOM 703 C CA . VAL A 1 87 ? 11.201 -4.987 -9.801 1.00 82.25 87 VAL A CA 1
ATOM 704 C C . VAL A 1 87 ? 10.911 -4.631 -8.351 1.00 82.25 87 VAL A C 1
ATOM 706 O O . VAL A 1 87 ? 11.573 -3.749 -7.815 1.00 82.25 87 VAL A O 1
ATOM 709 N N . ASP A 1 88 ? 10.001 -5.354 -7.702 1.00 78.38 88 ASP A N 1
ATOM 710 C CA . ASP A 1 88 ? 9.611 -5.086 -6.314 1.00 78.38 88 ASP A CA 1
ATOM 711 C C . ASP A 1 88 ? 10.801 -5.196 -5.352 1.00 78.38 88 ASP A C 1
ATOM 713 O O . ASP A 1 88 ? 11.064 -4.288 -4.567 1.00 78.38 88 ASP A O 1
ATOM 717 N N . ALA A 1 89 ? 11.609 -6.249 -5.497 1.00 80.88 89 ALA A N 1
ATOM 718 C CA . ALA A 1 89 ? 12.814 -6.437 -4.692 1.00 80.88 89 ALA A CA 1
ATOM 719 C C . ALA A 1 89 ? 13.886 -5.362 -4.959 1.00 80.88 89 ALA A C 1
ATOM 721 O O . ALA A 1 89 ? 14.651 -5.003 -4.063 1.00 80.88 89 ALA A O 1
ATOM 722 N N . GLN A 1 90 ? 13.981 -4.846 -6.189 1.00 79.00 90 GLN A N 1
ATOM 723 C CA . GLN A 1 90 ? 14.901 -3.755 -6.499 1.00 79.00 90 GLN A CA 1
ATOM 724 C C . GLN A 1 90 ? 14.397 -2.419 -5.960 1.00 79.00 90 GLN A C 1
ATOM 726 O O . GLN A 1 90 ? 15.194 -1.685 -5.391 1.00 79.00 90 GLN A O 1
ATOM 731 N N . LEU A 1 91 ? 13.110 -2.112 -6.068 1.00 81.19 91 LEU A N 1
ATOM 732 C CA . LEU A 1 91 ? 12.558 -0.881 -5.502 1.00 81.19 91 LEU A CA 1
ATOM 733 C C . LEU A 1 91 ? 12.687 -0.858 -3.983 1.00 81.19 91 LEU A C 1
ATOM 735 O O . LEU A 1 91 ? 13.103 0.152 -3.433 1.00 81.19 91 LEU A O 1
ATOM 739 N N . GLU A 1 92 ? 12.452 -1.985 -3.312 1.00 80.50 92 GLU A N 1
ATOM 740 C CA . GLU A 1 92 ? 12.663 -2.082 -1.867 1.00 80.50 92 GLU A CA 1
ATOM 741 C C . GLU A 1 92 ? 14.139 -1.881 -1.490 1.00 80.50 92 GLU A C 1
ATOM 743 O O . GLU A 1 92 ? 14.462 -1.151 -0.552 1.00 80.50 92 GLU A O 1
ATOM 748 N N . LYS A 1 93 ? 15.063 -2.462 -2.265 1.00 78.44 93 LYS A N 1
ATOM 749 C CA . LYS A 1 93 ? 16.507 -2.287 -2.055 1.00 78.44 93 LYS A CA 1
ATOM 750 C C . LYS A 1 93 ? 16.981 -0.850 -2.295 1.00 78.44 93 LYS A C 1
ATOM 752 O O . LYS A 1 93 ? 17.937 -0.415 -1.656 1.00 78.44 93 LYS A O 1
ATOM 757 N N . TYR A 1 94 ? 16.361 -0.150 -3.239 1.00 80.62 94 TYR A N 1
ATOM 758 C CA . TYR A 1 94 ? 16.692 1.222 -3.622 1.00 80.62 94 TYR A CA 1
ATOM 759 C C . TYR A 1 94 ? 15.668 2.226 -3.081 1.00 80.62 94 TYR A C 1
ATOM 761 O O . TYR A 1 94 ? 15.518 3.302 -3.653 1.00 80.62 94 TYR A O 1
ATOM 769 N N . ARG A 1 95 ? 14.981 1.894 -1.979 1.00 75.94 95 ARG A N 1
ATOM 770 C CA . ARG A 1 95 ? 13.973 2.769 -1.377 1.00 75.94 95 ARG A CA 1
ATOM 771 C C . ARG A 1 95 ? 14.596 4.104 -0.957 1.00 75.94 95 ARG A C 1
ATOM 773 O O . ARG A 1 95 ? 15.574 4.118 -0.208 1.00 75.94 95 ARG A O 1
ATOM 780 N N . GLY A 1 96 ? 14.040 5.217 -1.430 1.00 78.94 96 GLY A N 1
ATOM 781 C CA . GLY A 1 96 ? 14.601 6.566 -1.276 1.00 78.94 96 GLY A CA 1
ATOM 782 C C . GLY A 1 96 ? 15.748 6.906 -2.245 1.00 78.94 96 GLY A C 1
ATOM 783 O O . GLY A 1 96 ? 16.388 7.947 -2.098 1.00 78.94 96 GLY A O 1
ATOM 784 N N . GLN A 1 97 ? 16.049 6.029 -3.207 1.00 80.50 97 GLN A N 1
ATOM 785 C CA . GLN A 1 97 ? 17.041 6.203 -4.278 1.00 80.50 97 GLN A CA 1
ATOM 786 C C . GLN A 1 97 ? 16.509 5.708 -5.637 1.00 80.50 97 GLN A C 1
ATOM 788 O O . GLN A 1 97 ? 17.281 5.370 -6.540 1.00 80.50 97 GLN A O 1
ATOM 793 N N . GLU A 1 98 ? 15.192 5.651 -5.805 1.00 80.62 98 GLU A N 1
ATOM 794 C CA . GLU A 1 98 ? 14.521 5.099 -6.978 1.00 80.62 98 GLU A CA 1
ATOM 795 C C . GLU A 1 98 ? 14.813 5.921 -8.242 1.00 80.62 98 GLU A C 1
ATOM 797 O O . GLU A 1 98 ? 15.048 5.354 -9.309 1.00 80.62 98 GLU A O 1
ATOM 802 N N . GLU A 1 99 ? 14.910 7.249 -8.130 1.00 81.44 99 GLU A N 1
ATOM 803 C CA . GLU A 1 99 ? 15.355 8.106 -9.238 1.00 81.44 99 GLU A CA 1
ATOM 804 C C . GLU A 1 99 ? 16.766 7.752 -9.716 1.00 81.44 99 GLU A C 1
ATOM 806 O O . GLU A 1 99 ? 17.022 7.694 -10.920 1.00 81.44 99 GLU A O 1
ATOM 811 N N . ALA A 1 100 ? 17.687 7.467 -8.790 1.00 82.25 100 ALA A N 1
ATOM 812 C CA . ALA A 1 100 ? 19.046 7.066 -9.137 1.00 82.25 100 ALA A CA 1
ATOM 813 C C . ALA A 1 100 ? 19.066 5.681 -9.804 1.00 82.25 100 ALA A C 1
ATOM 815 O O . ALA A 1 100 ? 19.843 5.457 -10.737 1.00 82.25 100 ALA A O 1
ATOM 816 N N . LEU A 1 101 ? 18.187 4.768 -9.371 1.00 85.38 101 LEU A N 1
ATOM 817 C CA . LEU A 1 101 ? 17.978 3.479 -10.030 1.00 85.38 101 LEU A CA 1
ATOM 818 C C . LEU A 1 101 ? 17.489 3.683 -11.467 1.00 85.38 101 LEU A C 1
ATOM 820 O O . LEU A 1 101 ? 18.091 3.136 -12.390 1.00 85.38 101 LEU A O 1
ATOM 824 N N . ILE A 1 102 ? 16.450 4.492 -11.677 1.00 84.56 102 ILE A N 1
ATOM 825 C CA . ILE A 1 102 ? 15.909 4.770 -13.012 1.00 84.56 102 ILE A CA 1
ATOM 826 C C . ILE A 1 102 ? 16.970 5.429 -13.891 1.00 84.56 102 ILE A C 1
ATOM 828 O O . ILE A 1 102 ? 17.203 4.958 -14.999 1.00 84.56 102 ILE A O 1
ATOM 832 N N . ALA A 1 103 ? 17.698 6.431 -13.394 1.00 83.44 103 ALA A N 1
ATOM 833 C CA . ALA A 1 103 ? 18.787 7.065 -14.135 1.00 83.44 103 ALA A CA 1
ATOM 834 C C . ALA A 1 103 ? 19.879 6.059 -14.545 1.00 83.44 103 ALA A C 1
ATOM 836 O O . ALA A 1 103 ? 20.373 6.092 -15.676 1.00 83.44 103 ALA A O 1
ATOM 837 N N . ALA A 1 104 ? 20.231 5.120 -13.661 1.00 84.31 104 ALA A N 1
ATOM 838 C CA . ALA A 1 104 ? 21.184 4.058 -13.972 1.00 84.31 104 ALA A CA 1
ATOM 839 C C . ALA A 1 104 ? 20.642 3.080 -15.028 1.00 84.31 104 ALA A C 1
ATOM 841 O O . ALA A 1 104 ? 21.390 2.646 -15.905 1.00 84.31 104 ALA A O 1
ATOM 842 N N . LEU A 1 105 ? 19.350 2.742 -14.974 1.00 85.44 105 LEU A N 1
ATOM 843 C CA . LEU A 1 105 ? 18.698 1.897 -15.975 1.00 85.44 105 LEU A CA 1
ATOM 844 C C . LEU A 1 105 ? 18.601 2.599 -17.328 1.00 85.44 105 LEU A C 1
ATOM 846 O O . LEU A 1 105 ? 18.898 1.974 -18.343 1.00 85.44 105 LEU A O 1
ATOM 850 N N . VAL A 1 106 ? 18.288 3.893 -17.337 1.00 83.81 106 VAL A N 1
ATOM 851 C CA . VAL A 1 106 ? 18.247 4.713 -18.549 1.00 83.81 106 VAL A CA 1
ATOM 852 C C . VAL A 1 106 ? 19.623 4.810 -19.195 1.00 83.81 106 VAL A C 1
ATOM 854 O O . VAL A 1 106 ? 19.773 4.606 -20.395 1.00 83.81 106 VAL A O 1
ATOM 857 N N . SER A 1 107 ? 20.659 5.047 -18.392 1.00 86.75 107 SER A N 1
ATO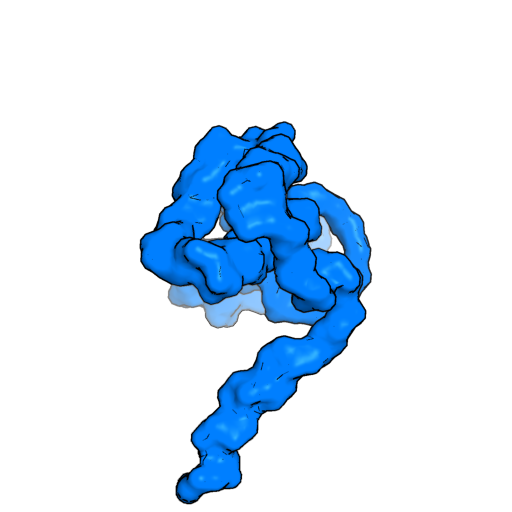M 858 C CA . SER A 1 107 ? 22.045 5.062 -18.865 1.00 86.75 107 SER A CA 1
ATOM 859 C C . SER A 1 107 ? 22.481 3.701 -19.428 1.00 86.75 107 SER A C 1
ATOM 861 O O . SER A 1 107 ? 23.231 3.629 -20.400 1.00 86.75 107 SER A O 1
ATOM 863 N N . LYS A 1 108 ? 21.984 2.603 -18.844 1.00 85.62 108 LYS A N 1
ATOM 864 C CA . LYS A 1 108 ? 22.351 1.236 -19.231 1.00 85.62 108 LYS A CA 1
ATOM 865 C C . LYS A 1 108 ? 21.606 0.711 -20.461 1.00 85.62 108 LYS A C 1
ATOM 867 O O . LYS A 1 108 ? 22.212 -0.009 -21.251 1.00 85.62 108 LYS A O 1
ATOM 872 N N . TYR A 1 109 ? 20.312 0.993 -20.583 1.00 84.00 109 TYR A N 1
ATOM 873 C CA . TYR A 1 109 ? 19.439 0.398 -21.601 1.00 84.00 109 TYR A CA 1
ATOM 874 C C . TYR A 1 109 ? 18.923 1.407 -22.634 1.00 84.00 109 TYR A C 1
ATOM 876 O O . TYR A 1 109 ? 18.622 1.014 -23.759 1.00 84.00 109 TYR A O 1
ATOM 884 N N . GLY A 1 110 ? 18.868 2.694 -22.290 1.00 78.56 110 GLY A N 1
ATOM 885 C CA . GLY A 1 110 ? 18.337 3.754 -23.143 1.00 78.56 110 GLY A CA 1
ATOM 886 C C . GLY A 1 110 ? 17.206 4.548 -22.479 1.00 78.56 110 GLY A C 1
ATOM 887 O O . GLY A 1 110 ? 16.824 4.258 -21.348 1.00 78.56 110 GLY A O 1
ATOM 888 N N . PRO A 1 111 ? 16.678 5.578 -23.161 1.00 77.56 111 PRO A N 1
ATOM 889 C CA . PRO A 1 111 ? 15.635 6.447 -22.619 1.00 77.56 111 PRO A CA 1
ATOM 890 C C . PRO A 1 111 ? 14.387 5.670 -22.191 1.00 77.56 111 PRO A C 1
ATOM 892 O O . PRO A 1 111 ? 14.065 4.618 -22.742 1.00 77.56 111 PRO A O 1
ATOM 895 N N . GLU A 1 112 ? 13.660 6.223 -21.222 1.00 72.94 112 GLU A N 1
ATOM 896 C CA . GLU A 1 112 ? 12.392 5.645 -20.783 1.00 72.94 112 GLU A CA 1
ATOM 897 C C . GLU A 1 112 ? 11.392 5.634 -21.953 1.00 72.94 112 GLU A C 1
ATOM 899 O O . GLU A 1 112 ? 11.221 6.660 -22.623 1.00 72.94 112 GLU A O 1
ATOM 904 N N . PRO A 1 113 ? 10.727 4.498 -22.233 1.00 66.94 113 PRO A N 1
ATOM 905 C CA . PRO A 1 113 ? 9.688 4.456 -23.252 1.00 66.94 113 PRO A CA 1
ATOM 906 C C . PRO A 1 113 ? 8.539 5.388 -22.840 1.00 66.94 113 PRO A C 1
ATOM 908 O O . PRO A 1 113 ? 8.154 5.432 -21.672 1.00 66.94 113 PRO A O 1
ATOM 911 N N . SER A 1 114 ? 7.993 6.144 -23.798 1.00 55.94 114 SER A N 1
ATOM 912 C CA . SER A 1 114 ? 7.105 7.309 -23.599 1.00 55.94 114 SER A CA 1
ATOM 913 C C . SER A 1 114 ? 5.741 7.047 -22.925 1.00 55.94 114 SER A C 1
ATOM 915 O O . SER A 1 114 ? 4.850 7.880 -23.028 1.00 55.94 114 SER A O 1
ATOM 917 N N . GLY A 1 115 ? 5.554 5.920 -22.238 1.00 53.88 115 GLY A N 1
ATOM 918 C CA . GLY A 1 115 ? 4.356 5.597 -21.458 1.00 53.88 115 GLY A CA 1
ATOM 919 C C . GLY A 1 115 ? 4.442 5.930 -19.965 1.00 53.88 115 GLY A C 1
ATOM 920 O O . GLY A 1 115 ? 3.449 5.750 -19.272 1.00 53.88 115 GLY A O 1
ATOM 921 N N . ALA A 1 116 ? 5.593 6.390 -19.460 1.00 51.81 116 ALA A N 1
ATOM 922 C CA . ALA A 1 116 ? 5.806 6.584 -18.019 1.00 51.81 116 ALA A CA 1
ATOM 923 C C . ALA A 1 116 ? 5.849 8.059 -17.563 1.00 51.81 116 ALA A C 1
ATOM 925 O O . ALA A 1 116 ? 5.926 8.339 -16.369 1.00 51.81 116 ALA A O 1
ATOM 926 N N . ALA A 1 117 ? 5.786 9.012 -18.499 1.00 44.91 117 ALA A N 1
ATOM 927 C CA . ALA A 1 117 ? 5.772 10.443 -18.207 1.00 44.91 117 ALA A CA 1
ATOM 928 C C . ALA A 1 117 ? 4.364 11.016 -18.423 1.00 44.91 117 ALA A C 1
ATOM 930 O O . ALA A 1 117 ? 4.023 11.460 -19.516 1.00 44.91 117 ALA A O 1
ATOM 931 N N . GLY A 1 118 ? 3.566 11.020 -17.356 1.00 41.78 118 GLY A N 1
ATOM 932 C CA . GLY A 1 118 ? 2.284 11.718 -17.300 1.00 41.78 118 GLY A CA 1
ATOM 933 C C . GLY A 1 118 ? 1.092 10.854 -17.705 1.00 41.78 118 GLY A C 1
ATOM 934 O O . GLY A 1 118 ? 1.079 10.221 -18.757 1.00 41.78 118 GLY A O 1
ATOM 935 N N . ALA A 1 119 ? 0.086 10.850 -16.835 1.00 51.19 119 ALA A N 1
ATOM 936 C CA . ALA A 1 119 ? -1.210 10.214 -17.009 1.00 51.19 119 ALA A CA 1
ATOM 937 C C . ALA A 1 119 ? -1.710 10.205 -18.467 1.00 51.19 119 ALA A C 1
ATOM 939 O O . ALA A 1 119 ? -1.927 11.254 -19.074 1.00 51.19 119 ALA A O 1
ATOM 940 N N . SER A 1 120 ? -1.987 9.009 -18.990 1.00 37.88 120 SER A N 1
ATOM 941 C CA . SER A 1 120 ? -3.002 8.831 -20.028 1.00 37.88 120 SER A CA 1
ATOM 942 C C . SER A 1 120 ? -4.042 7.816 -19.513 1.00 37.88 120 SER A C 1
ATOM 944 O O . SER A 1 120 ? -3.642 6.742 -19.058 1.00 37.88 120 SER A O 1
ATOM 946 N N . PRO A 1 121 ? -5.354 8.131 -19.507 1.00 41.16 121 PRO A N 1
ATOM 947 C CA . PRO A 1 121 ? -6.374 7.400 -18.732 1.00 41.16 121 PRO A CA 1
ATOM 948 C C . PRO A 1 121 ? -6.776 6.001 -19.232 1.00 41.16 121 PRO A C 1
ATOM 950 O O . PRO A 1 121 ? -7.824 5.504 -18.839 1.00 41.16 121 PRO A O 1
ATOM 953 N N . ASP A 1 122 ? -6.001 5.333 -20.086 1.00 46.06 122 ASP A N 1
ATOM 954 C CA . ASP A 1 122 ? -6.558 4.246 -20.911 1.00 46.06 122 ASP A CA 1
ATOM 955 C C . ASP A 1 122 ? -5.851 2.888 -20.807 1.00 46.06 122 ASP A C 1
ATOM 957 O O . ASP A 1 122 ? -6.071 2.000 -21.632 1.00 46.06 122 ASP A O 1
ATOM 961 N N . TYR A 1 123 ? -5.061 2.646 -19.756 1.00 44.06 123 TYR A N 1
ATOM 962 C CA . TYR A 1 123 ? -4.515 1.297 -19.533 1.00 44.06 123 TYR A CA 1
ATOM 963 C C . TYR A 1 123 ? -5.536 0.320 -18.925 1.00 44.06 123 TYR A C 1
ATOM 965 O O . TYR A 1 123 ? -5.530 -0.864 -19.265 1.00 44.06 123 TYR A O 1
ATOM 973 N N . ARG A 1 124 ? -6.479 0.808 -18.101 1.00 44.91 124 ARG A N 1
ATOM 974 C CA . ARG A 1 124 ? -7.609 -0.001 -17.592 1.00 44.91 124 ARG A CA 1
ATOM 975 C C . ARG A 1 124 ? -8.610 -0.385 -18.693 1.00 44.91 124 ARG A C 1
ATOM 977 O O . ARG A 1 124 ? -9.267 -1.414 -18.577 1.00 44.91 124 ARG A O 1
ATOM 984 N N . SER A 1 125 ? -8.680 0.388 -19.777 1.00 43.97 125 SER A N 1
ATOM 985 C CA . SER A 1 125 ? -9.634 0.183 -20.878 1.00 43.97 125 SER A CA 1
ATOM 986 C C . SER A 1 125 ? -9.205 -0.924 -21.856 1.00 43.97 125 SER A C 1
ATOM 988 O O . SER A 1 125 ? -10.036 -1.578 -22.484 1.00 43.97 125 SER A O 1
ATOM 990 N N . ARG A 1 126 ? -7.903 -1.236 -21.952 1.00 45.00 126 ARG A N 1
ATOM 991 C CA . ARG A 1 126 ? -7.408 -2.210 -22.943 1.00 45.00 126 ARG A CA 1
ATOM 992 C C . ARG A 1 126 ? -7.442 -3.673 -22.490 1.00 45.00 126 ARG A C 1
ATOM 994 O O . ARG A 1 126 ? -7.338 -4.562 -23.331 1.00 45.00 126 ARG A O 1
ATOM 1001 N N . VAL A 1 127 ? -7.611 -3.941 -21.194 1.00 44.94 127 VAL A N 1
ATOM 1002 C CA . VAL A 1 127 ? -7.619 -5.318 -20.658 1.00 44.94 127 VAL A CA 1
ATOM 1003 C C . VAL A 1 127 ? -9.027 -5.939 -20.650 1.00 44.94 127 VAL A C 1
ATOM 1005 O O . VAL A 1 127 ? -9.151 -7.160 -20.634 1.00 44.94 127 VAL A O 1
ATOM 1008 N N . VAL A 1 128 ? -10.095 -5.140 -20.773 1.00 41.88 128 VAL A N 1
ATOM 1009 C CA . VAL A 1 128 ? -11.482 -5.656 -20.795 1.00 41.88 128 VAL A CA 1
ATOM 1010 C C . VAL A 1 128 ? -11.926 -6.122 -22.194 1.00 41.88 128 VAL A C 1
ATOM 1012 O O . VAL A 1 128 ? -12.733 -7.039 -22.308 1.00 41.88 128 VAL A O 1
ATOM 1015 N N . SER A 1 129 ? -11.328 -5.624 -23.283 1.00 43.38 129 SER A N 1
ATOM 1016 C CA . SER A 1 129 ? -11.743 -5.996 -24.654 1.00 43.38 129 SER A CA 1
ATOM 1017 C C . SER A 1 129 ? -11.365 -7.412 -25.119 1.00 43.38 129 SER A C 1
ATOM 1019 O O . SER A 1 129 ? -11.712 -7.784 -26.237 1.00 43.38 129 SER A O 1
ATOM 1021 N N . ILE A 1 130 ? -10.668 -8.223 -24.316 1.00 50.25 130 ILE A N 1
ATOM 1022 C CA . ILE A 1 130 ? -10.349 -9.611 -24.711 1.00 50.25 130 ILE A CA 1
ATOM 1023 C C . ILE A 1 130 ? -11.472 -10.595 -24.330 1.00 50.25 130 ILE A C 1
ATOM 1025 O O . ILE A 1 130 ? -11.538 -11.676 -24.909 1.00 50.25 130 ILE A O 1
ATOM 1029 N N . TYR A 1 131 ? -12.404 -10.222 -23.442 1.00 45.41 131 TYR A N 1
ATOM 1030 C CA . TYR A 1 131 ? -13.451 -11.137 -22.959 1.00 45.41 131 TYR A CA 1
ATOM 1031 C C . TYR A 1 131 ? -14.878 -10.846 -23.454 1.00 45.41 131 TYR A C 1
ATOM 1033 O O . TYR A 1 131 ? -15.784 -11.596 -23.113 1.00 45.41 131 TYR A O 1
ATOM 1041 N N . GLU A 1 132 ? -15.094 -9.828 -24.293 1.00 47.72 132 GLU A N 1
ATOM 1042 C CA . GLU A 1 132 ? -16.427 -9.510 -24.851 1.00 47.72 132 GLU A CA 1
ATOM 1043 C C . GLU A 1 132 ? -16.626 -9.932 -26.315 1.00 47.72 132 GLU A C 1
ATOM 1045 O O . GLU A 1 132 ? -17.617 -9.568 -26.946 1.00 47.72 132 GLU A O 1
ATOM 1050 N N . GLN A 1 133 ? -15.720 -10.733 -26.874 1.00 46.22 133 GLN A N 1
ATOM 1051 C CA . GLN A 1 133 ? -15.920 -11.301 -28.204 1.00 46.22 133 GLN A CA 1
ATOM 1052 C C . GLN A 1 133 ? -15.635 -12.796 -28.206 1.00 46.22 133 GLN A C 1
ATOM 1054 O O . GLN A 1 133 ? -14.654 -13.200 -28.812 1.00 46.22 133 GLN A O 1
ATOM 1059 N N . TYR A 1 134 ? -16.472 -13.584 -27.525 1.00 41.25 134 TYR A N 1
ATOM 1060 C CA . TYR A 1 134 ? -16.886 -14.940 -27.921 1.00 41.25 134 TYR A CA 1
ATOM 1061 C C . TYR A 1 134 ? -18.123 -15.377 -27.134 1.00 41.25 134 TYR A C 1
ATOM 1063 O O . TYR A 1 134 ? -18.140 -15.170 -25.901 1.00 41.25 134 TYR A O 1
#

pLDDT: mean 71.95, std 16.81, range [37.09, 89.88]

Sequence (134 aa):
MDYRSRAVAFYTYYAPEKVDGVDAQLAKYEGSEEAFFEALVSKYGPEPEYYNYDENESNTNGDESLAFRDRVIALYTQYAPDKLANVDAQLEKYRGQEEALIAALVSKYGPEPSGAAGASPDYRSRVVSIYEQY

Organism: Trypanosoma rangeli (NCBI:txid5698)

Secondary structure (DSSP, 8-state):
--HHHHHHHHHHHH-GGGGGGHHHHHGGGTT-HHHHHHHHHHHH-SPP-----S-----SSSHHHHHHHHHHHHHHHHH-GGGGGGHHHHHHHTTT-HHHHHHHHHHHH-SPPTTSSS--TTTTTTTGGGSS--